Protein AF-Q21Q11-F1 (afdb_monomer_lite)

Foldseek 3Di:
DDPPDDPDDDLVVLLVVLLVCCVVCVPDDDQPDDPPDSSSVSSVNSVVVSVVPPPVDPPPPPPPPDPPPPPDPPDDDDVVCVVVPPDDPDD

Organism: Albidiferax ferrireducens (strain ATCC BAA-621 / DSM 15236 / T118) (NCBI:txid338969)

Radius of gyration: 23.62 Å; chains: 1; bounding box: 31×53×72 Å

pLDDT: mean 75.14, std 16.29, range [41.97, 95.25]

Sequence (91 aa):
MNMSGSDLPTEAEIVNRAMRDYRRNRAEYQNPYPNGTQGFNAYERGWVQALKRDDSKPPMQPFKPVPVVRSAPKSEVNLYALAKGREGPRK

Structure (mmCIF, N/CA/C/O backbone):
data_AF-Q21Q11-F1
#
_entry.id   AF-Q21Q11-F1
#
loop_
_atom_site.group_PDB
_atom_site.id
_atom_site.type_symbol
_atom_site.label_atom_id
_atom_site.label_alt_id
_atom_site.label_comp_id
_atom_site.label_asym_id
_atom_site.label_entity_id
_atom_site.label_seq_id
_atom_site.pdbx_PDB_ins_code
_atom_site.Cartn_x
_atom_site.Cartn_y
_atom_site.Cartn_z
_atom_site.occupancy
_atom_site.B_iso_or_equiv
_atom_site.auth_seq_id
_atom_site.auth_comp_id
_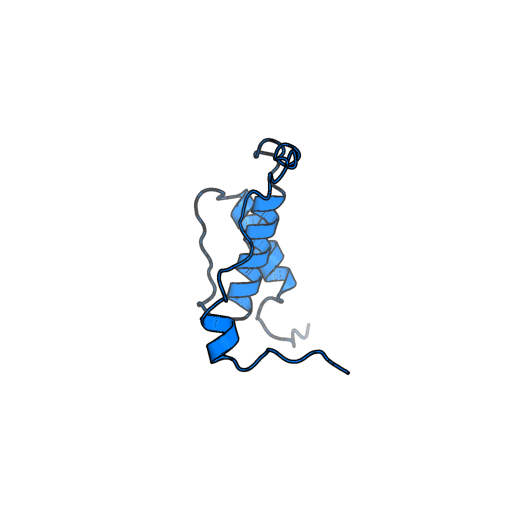atom_site.auth_asym_id
_atom_site.auth_atom_id
_atom_site.pdbx_PDB_model_num
ATOM 1 N N . MET A 1 1 ? 9.990 -0.900 34.171 1.00 44.44 1 MET A N 1
ATOM 2 C CA . MET A 1 1 ? 10.148 -0.629 32.726 1.00 44.44 1 MET A CA 1
ATOM 3 C C . MET A 1 1 ? 8.828 -0.055 32.240 1.00 44.44 1 MET A C 1
ATOM 5 O O . MET A 1 1 ? 7.866 -0.799 32.132 1.00 44.44 1 MET A O 1
ATOM 9 N N . ASN A 1 2 ? 8.749 1.270 32.088 1.00 41.97 2 ASN A N 1
ATOM 10 C CA . ASN A 1 2 ? 7.536 1.960 31.639 1.00 41.97 2 ASN A CA 1
ATOM 11 C C . ASN A 1 2 ? 7.403 1.801 30.121 1.00 41.97 2 ASN A C 1
ATOM 13 O O . ASN A 1 2 ? 8.218 2.350 29.385 1.00 41.97 2 ASN A O 1
ATOM 17 N N . MET A 1 3 ? 6.401 1.052 29.663 1.00 41.97 3 MET A N 1
ATOM 18 C CA . MET A 1 3 ? 6.002 1.005 28.255 1.00 41.97 3 MET A CA 1
ATOM 19 C C . MET A 1 3 ? 4.815 1.950 28.063 1.00 41.97 3 MET A C 1
ATOM 21 O O . MET A 1 3 ? 3.662 1.541 28.126 1.00 41.97 3 MET A O 1
ATOM 25 N N . SER A 1 4 ? 5.107 3.239 27.898 1.00 56.41 4 SER A N 1
ATOM 26 C CA . SER A 1 4 ? 4.111 4.256 27.555 1.00 56.41 4 SER A CA 1
ATOM 27 C C . SER A 1 4 ? 4.352 4.700 26.118 1.00 56.41 4 SER A C 1
ATOM 29 O O . SER A 1 4 ? 5.281 5.460 25.860 1.00 56.41 4 SER A O 1
ATOM 31 N N . GLY A 1 5 ? 3.525 4.222 25.188 1.00 49.59 5 GLY A N 1
ATOM 32 C CA . GLY A 1 5 ? 3.534 4.696 23.805 1.00 49.59 5 GLY A CA 1
ATOM 33 C C . GLY A 1 5 ? 2.899 3.708 22.835 1.00 49.59 5 GLY A C 1
ATOM 34 O O . GLY A 1 5 ? 3.620 2.992 22.159 1.00 49.59 5 GLY A O 1
ATOM 35 N N . SER A 1 6 ? 1.562 3.705 22.769 1.00 56.12 6 SER A N 1
ATOM 36 C CA . SER A 1 6 ? 0.745 3.195 21.652 1.00 56.12 6 SER A CA 1
ATOM 37 C C . SER A 1 6 ? 1.128 1.818 21.080 1.00 56.12 6 SER A C 1
ATOM 39 O O . SER A 1 6 ? 1.948 1.731 20.174 1.00 56.12 6 SER A O 1
ATOM 41 N N . ASP A 1 7 ? 0.421 0.768 21.507 1.00 64.69 7 ASP A N 1
ATOM 42 C CA . ASP A 1 7 ? 0.463 -0.622 20.999 1.00 64.69 7 ASP A CA 1
ATOM 43 C C . ASP A 1 7 ? 0.157 -0.813 19.492 1.00 64.69 7 ASP A C 1
ATOM 45 O O . ASP A 1 7 ? -0.033 -1.937 19.021 1.00 64.69 7 ASP A O 1
ATOM 49 N N . LEU A 1 8 ? 0.076 0.263 18.707 1.00 68.62 8 LEU A N 1
ATOM 50 C CA . LEU A 1 8 ? -0.152 0.183 17.270 1.00 68.62 8 LEU A CA 1
ATOM 51 C C . LEU A 1 8 ? 1.188 0.240 16.527 1.00 68.62 8 LEU A C 1
ATOM 53 O O . LEU A 1 8 ? 1.957 1.178 16.743 1.00 68.62 8 LEU A O 1
ATOM 57 N N . PRO A 1 9 ? 1.460 -0.721 15.624 1.00 81.81 9 PRO A N 1
ATOM 58 C CA . PRO A 1 9 ? 2.684 -0.715 14.840 1.00 81.81 9 PRO A CA 1
ATOM 59 C C . PRO A 1 9 ? 2.762 0.564 14.006 1.00 81.81 9 PRO A C 1
ATOM 61 O O . PRO A 1 9 ? 1.786 0.989 13.380 1.00 81.81 9 PRO A O 1
ATOM 64 N N . THR A 1 10 ? 3.945 1.15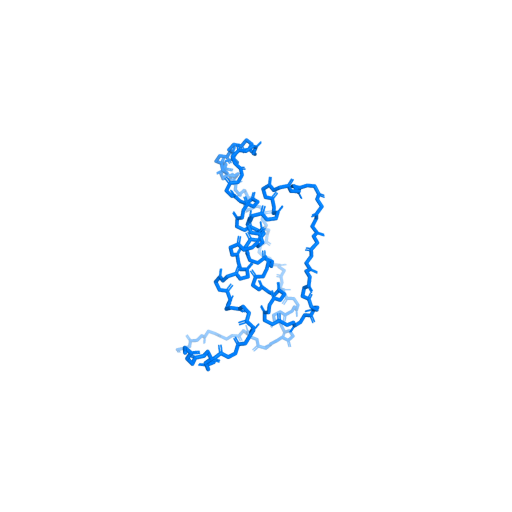9 13.977 1.00 90.56 10 THR A N 1
ATOM 65 C CA . THR A 1 10 ? 4.252 2.320 13.145 1.00 90.56 10 THR A CA 1
ATOM 66 C C . THR A 1 10 ? 4.113 1.980 11.659 1.00 90.56 10 THR A C 1
ATOM 68 O O . THR A 1 10 ? 4.235 0.826 11.246 1.00 90.56 10 THR A O 1
ATOM 71 N N . GLU A 1 11 ? 3.921 2.994 10.809 1.00 90.25 11 GLU A N 1
ATOM 72 C CA . GLU A 1 11 ? 3.793 2.793 9.356 1.00 90.25 11 GLU A CA 1
ATOM 73 C C . GLU A 1 11 ? 4.977 1.999 8.770 1.00 90.25 11 GLU A C 1
ATOM 75 O O . GLU A 1 11 ? 4.794 1.099 7.950 1.00 90.25 11 GLU A O 1
ATOM 80 N N . ALA A 1 12 ? 6.195 2.281 9.243 1.00 91.94 12 ALA A N 1
ATOM 81 C CA . ALA A 1 12 ? 7.407 1.589 8.819 1.00 91.94 12 ALA A CA 1
ATOM 82 C C . ALA A 1 12 ? 7.402 0.099 9.196 1.00 91.94 12 ALA A C 1
ATOM 84 O O . ALA A 1 12 ? 7.853 -0.742 8.413 1.00 91.94 12 ALA A O 1
ATOM 85 N N . GLU A 1 13 ? 6.884 -0.258 10.369 1.00 93.81 13 GLU A N 1
ATOM 86 C CA . GLU A 1 13 ? 6.754 -1.657 10.787 1.00 93.81 13 GLU A CA 1
ATOM 87 C C . GLU A 1 13 ? 5.726 -2.398 9.932 1.00 93.81 13 GLU A C 1
ATOM 89 O O . GLU A 1 13 ? 5.976 -3.529 9.512 1.00 93.81 13 GLU A O 1
ATOM 94 N N . ILE A 1 14 ? 4.615 -1.738 9.594 1.00 94.81 14 ILE A N 1
ATOM 95 C CA . ILE A 1 14 ? 3.581 -2.291 8.714 1.00 94.81 14 ILE A CA 1
ATOM 96 C C . ILE A 1 14 ? 4.137 -2.552 7.308 1.00 94.81 14 ILE A C 1
ATOM 98 O O . ILE A 1 14 ? 3.939 -3.634 6.751 1.00 94.81 14 ILE A O 1
ATOM 102 N N . VAL A 1 15 ? 4.885 -1.596 6.750 1.00 94.06 15 VAL A N 1
ATOM 103 C CA . VAL A 1 15 ? 5.565 -1.745 5.453 1.00 94.06 15 VAL A CA 1
ATOM 104 C C . VAL A 1 15 ? 6.528 -2.936 5.481 1.00 94.06 15 VAL A C 1
ATOM 106 O O . VAL A 1 15 ? 6.477 -3.796 4.601 1.00 94.06 15 VAL A O 1
ATOM 109 N N . ASN A 1 16 ? 7.382 -3.026 6.506 1.00 93.81 16 ASN A N 1
ATOM 110 C CA . ASN A 1 16 ? 8.340 -4.127 6.648 1.00 93.81 16 ASN A CA 1
ATOM 111 C C . ASN A 1 16 ? 7.649 -5.487 6.809 1.00 93.81 16 ASN A C 1
ATOM 113 O O . ASN A 1 16 ? 8.124 -6.491 6.267 1.00 93.81 16 ASN A O 1
ATOM 117 N N . ARG A 1 17 ? 6.517 -5.527 7.521 1.00 93.12 17 ARG A N 1
ATOM 118 C CA . ARG A 1 17 ? 5.685 -6.725 7.645 1.00 93.12 17 ARG A CA 1
ATOM 119 C C . ARG A 1 17 ? 5.155 -7.168 6.284 1.00 93.12 17 ARG A C 1
ATOM 121 O O . ARG A 1 17 ? 5.376 -8.315 5.914 1.00 93.12 17 ARG A O 1
ATOM 128 N N . ALA A 1 18 ? 4.568 -6.262 5.505 1.00 93.19 18 ALA A N 1
ATOM 129 C CA . ALA A 1 18 ? 4.052 -6.583 4.174 1.00 93.19 18 ALA A CA 1
ATOM 130 C C . ALA A 1 18 ? 5.134 -7.124 3.227 1.00 93.19 18 ALA A C 1
ATOM 132 O O . ALA A 1 18 ? 4.901 -8.069 2.477 1.00 93.19 18 ALA A O 1
ATOM 133 N N . MET A 1 19 ? 6.351 -6.572 3.292 1.00 93.00 19 MET A N 1
ATOM 134 C CA . MET A 1 19 ? 7.481 -7.086 2.510 1.00 93.00 19 MET A CA 1
ATOM 135 C C . MET A 1 19 ? 7.871 -8.514 2.907 1.00 93.00 19 MET A C 1
ATOM 137 O O . MET A 1 19 ? 8.247 -9.318 2.051 1.00 93.00 19 MET A O 1
ATOM 141 N N . ARG A 1 20 ? 7.814 -8.831 4.205 1.00 91.31 20 ARG A N 1
ATOM 142 C CA . ARG A 1 20 ? 8.096 -10.174 4.725 1.00 91.31 20 ARG A CA 1
ATOM 143 C C . ARG A 1 20 ? 7.010 -11.162 4.313 1.00 91.31 20 ARG A C 1
ATOM 145 O O . ARG A 1 20 ? 7.344 -12.255 3.860 1.00 91.31 20 ARG A O 1
ATOM 152 N N . ASP A 1 21 ? 5.752 -10.756 4.426 1.00 91.62 21 ASP A N 1
ATOM 153 C CA . ASP A 1 21 ? 4.599 -11.570 4.046 1.00 91.62 21 ASP A CA 1
ATOM 154 C C . ASP A 1 21 ? 4.638 -11.889 2.546 1.00 91.62 21 ASP A C 1
ATOM 156 O O . ASP A 1 21 ? 4.524 -13.058 2.182 1.00 91.62 21 ASP A O 1
ATOM 160 N N . TYR A 1 22 ? 4.955 -10.907 1.690 1.00 90.94 22 TYR A N 1
ATOM 161 C CA . TYR A 1 22 ? 5.160 -11.132 0.253 1.00 90.94 22 TYR A CA 1
ATOM 162 C C . TYR A 1 22 ? 6.221 -12.200 -0.020 1.00 90.94 22 TYR A C 1
ATOM 164 O O . TYR A 1 22 ? 6.020 -13.098 -0.831 1.00 90.94 22 TYR A O 1
ATOM 172 N N . ARG A 1 23 ? 7.370 -12.132 0.663 1.00 86.12 23 ARG A N 1
ATOM 173 C CA . ARG A 1 23 ? 8.456 -13.108 0.466 1.00 86.12 23 ARG A CA 1
ATOM 174 C C . ARG A 1 23 ? 8.062 -14.517 0.893 1.00 86.12 23 ARG A C 1
ATOM 176 O O . ARG A 1 23 ? 8.563 -15.471 0.308 1.00 86.12 23 ARG A O 1
ATOM 183 N N . ARG A 1 24 ? 7.202 -14.641 1.905 1.00 87.62 24 ARG A N 1
ATOM 184 C CA . ARG A 1 24 ? 6.736 -15.929 2.424 1.00 87.62 24 ARG A CA 1
ATOM 185 C C . ARG A 1 24 ? 5.618 -16.522 1.567 1.00 87.62 24 ARG A C 1
ATOM 187 O O . ARG A 1 24 ? 5.652 -17.714 1.296 1.00 87.62 24 ARG A O 1
ATOM 194 N N . ASN A 1 25 ? 4.675 -15.691 1.125 1.00 84.88 25 ASN A N 1
ATOM 195 C CA . ASN A 1 25 ? 3.437 -16.094 0.457 1.00 84.88 25 ASN A CA 1
ATOM 196 C C . ASN A 1 25 ? 3.200 -15.260 -0.814 1.00 84.88 25 ASN A C 1
ATOM 198 O O . ASN A 1 25 ? 2.199 -14.562 -0.938 1.00 84.88 25 ASN A O 1
ATOM 202 N N . ARG A 1 26 ? 4.120 -15.335 -1.786 1.00 77.12 26 ARG A N 1
ATOM 203 C CA . ARG A 1 26 ? 4.088 -14.518 -3.022 1.00 77.12 26 ARG A CA 1
ATOM 204 C C . ARG A 1 26 ? 2.767 -14.578 -3.801 1.00 77.12 26 ARG A C 1
ATOM 206 O O . ARG A 1 26 ? 2.455 -13.637 -4.525 1.00 77.12 26 ARG A O 1
ATOM 213 N N . ALA A 1 27 ? 2.031 -15.684 -3.690 1.00 76.88 27 ALA A N 1
ATOM 214 C CA . ALA A 1 27 ? 0.797 -15.926 -4.431 1.00 76.88 27 ALA A CA 1
ATOM 215 C C . ALA A 1 27 ? -0.465 -15.385 -3.740 1.00 76.88 27 ALA A C 1
ATOM 217 O O . ALA A 1 27 ? -1.486 -15.232 -4.403 1.00 76.88 27 ALA A O 1
ATOM 218 N N . GLU A 1 28 ? -0.413 -15.085 -2.439 1.00 85.31 28 GLU A N 1
ATOM 219 C CA . GLU A 1 28 ? -1.612 -14.790 -1.655 1.00 85.31 28 GLU A CA 1
ATOM 220 C C . GLU A 1 28 ? -1.475 -13.451 -0.934 1.00 85.31 28 GLU A C 1
ATOM 222 O O . GLU A 1 28 ? -0.842 -13.331 0.115 1.00 85.31 28 GLU A O 1
ATOM 227 N N . TYR A 1 29 ? -2.065 -12.419 -1.534 1.00 89.00 29 TYR A N 1
ATOM 228 C CA . TYR A 1 29 ? -2.161 -11.106 -0.915 1.00 89.00 29 TYR A CA 1
ATOM 229 C C . TYR A 1 29 ? -3.216 -11.128 0.192 1.00 89.00 29 TYR A C 1
ATOM 231 O O . TYR A 1 29 ? -4.406 -11.277 -0.083 1.00 89.00 29 TYR A O 1
ATOM 239 N N . GLN A 1 30 ? -2.781 -10.921 1.434 1.00 89.19 30 GLN A N 1
ATOM 240 C CA . GLN A 1 30 ? -3.674 -10.849 2.584 1.00 89.19 30 GLN A CA 1
ATOM 241 C C . GLN A 1 30 ? -3.317 -9.652 3.465 1.00 89.19 30 GLN A C 1
ATOM 243 O O . GLN A 1 30 ? -2.397 -9.698 4.277 1.00 89.19 30 GLN A O 1
ATOM 248 N N . ASN A 1 31 ? -4.061 -8.561 3.301 1.00 91.88 31 ASN A N 1
ATOM 249 C CA . ASN A 1 31 ? -3.894 -7.359 4.108 1.00 91.88 31 ASN A CA 1
ATOM 250 C C . ASN A 1 31 ? -4.713 -7.476 5.405 1.00 91.88 31 ASN A C 1
ATOM 252 O O . ASN A 1 31 ? -5.937 -7.573 5.326 1.00 91.88 31 ASN A O 1
ATOM 256 N N . PRO A 1 32 ? -4.084 -7.468 6.596 1.00 92.31 32 PRO A N 1
ATOM 257 C CA . PRO A 1 32 ? -4.804 -7.609 7.860 1.00 92.31 32 PRO A CA 1
ATOM 258 C C . PRO A 1 32 ? -5.476 -6.306 8.323 1.00 92.31 32 PRO A C 1
ATOM 260 O O . PRO A 1 32 ? -6.169 -6.308 9.338 1.00 92.31 32 PRO A O 1
ATOM 263 N N . TYR A 1 33 ? -5.247 -5.187 7.631 1.00 90.81 33 TYR A N 1
ATOM 264 C CA . TYR A 1 33 ? -5.792 -3.886 8.004 1.00 90.81 33 TYR A CA 1
ATOM 265 C C . TYR A 1 33 ? -7.107 -3.607 7.259 1.00 90.81 33 TYR A C 1
ATOM 267 O O . TYR A 1 33 ? -7.227 -3.955 6.085 1.00 90.81 33 TYR A O 1
ATOM 275 N N . PRO A 1 34 ? -8.092 -2.941 7.889 1.00 90.69 34 PRO A N 1
ATOM 276 C CA . PRO A 1 34 ? -9.329 -2.564 7.210 1.00 90.69 34 PRO A CA 1
ATOM 277 C C . PRO A 1 34 ? -9.083 -1.564 6.074 1.00 90.69 34 PRO A C 1
ATOM 279 O O . PRO A 1 34 ? -8.275 -0.640 6.218 1.00 90.69 34 PRO A O 1
ATOM 282 N N . ASN A 1 35 ? -9.828 -1.702 4.975 1.00 92.38 35 ASN A N 1
ATOM 283 C CA . ASN A 1 35 ? -9.779 -0.777 3.839 1.00 92.38 35 ASN A CA 1
ATOM 284 C C . ASN A 1 35 ? -9.983 0.681 4.287 1.00 92.38 35 ASN A C 1
ATOM 286 O O . ASN A 1 35 ? -10.781 0.966 5.179 1.00 92.38 35 ASN A O 1
ATOM 290 N N . GLY A 1 36 ? -9.272 1.613 3.647 1.00 90.50 36 GLY A N 1
ATOM 291 C CA . GLY A 1 36 ? -9.373 3.048 3.944 1.00 90.50 36 GLY A CA 1
ATOM 292 C C . GLY A 1 36 ? -8.600 3.508 5.186 1.00 90.50 36 GLY A C 1
ATOM 293 O O . GLY A 1 36 ? -8.606 4.696 5.498 1.00 90.50 36 GLY A O 1
ATOM 294 N N . THR A 1 37 ? -7.902 2.607 5.882 1.00 91.38 37 THR A N 1
ATOM 295 C CA . THR A 1 37 ? -7.034 2.967 7.012 1.00 91.38 37 THR A CA 1
ATOM 296 C C . THR A 1 37 ? -5.609 3.289 6.560 1.00 91.38 37 THR A C 1
ATOM 298 O O . THR A 1 37 ? -5.138 2.837 5.513 1.00 91.38 37 THR A O 1
ATOM 301 N N . GLN A 1 38 ? -4.870 4.042 7.380 1.00 91.06 38 GLN A N 1
ATOM 302 C CA . GLN A 1 38 ? -3.448 4.295 7.131 1.00 91.06 38 GLN A CA 1
ATOM 303 C C . GLN A 1 38 ? -2.633 2.990 7.106 1.00 91.06 38 GLN A C 1
ATOM 305 O O . GLN A 1 38 ? -1.772 2.828 6.244 1.00 91.06 38 GLN A O 1
ATOM 310 N N . GLY A 1 39 ? -2.948 2.037 7.992 1.00 91.06 39 GLY A N 1
ATOM 311 C CA . GLY A 1 39 ? -2.297 0.724 8.028 1.00 91.06 39 GLY A CA 1
ATOM 312 C C . GLY A 1 39 ? -2.512 -0.083 6.747 1.00 91.06 39 GLY A C 1
ATOM 313 O O . GLY A 1 39 ? -1.570 -0.689 6.242 1.00 91.06 39 GLY A O 1
ATOM 314 N N . PHE A 1 40 ? -3.706 -0.010 6.155 1.00 94.50 40 PHE A N 1
ATOM 315 C CA . PHE A 1 40 ? -3.990 -0.644 4.868 1.00 94.50 40 PHE A CA 1
ATOM 316 C C . PHE A 1 40 ? -3.089 -0.106 3.755 1.00 94.50 40 PHE A C 1
ATOM 318 O O . PHE A 1 40 ? -2.401 -0.885 3.092 1.00 94.50 40 PHE A O 1
ATOM 325 N N . ASN A 1 41 ? -3.017 1.222 3.622 1.00 94.81 41 ASN A N 1
ATOM 326 C CA . ASN A 1 41 ? -2.179 1.883 2.619 1.00 94.81 41 ASN A CA 1
ATOM 327 C C . ASN A 1 41 ? -0.686 1.579 2.832 1.00 94.81 41 ASN A C 1
ATOM 329 O O . ASN A 1 41 ? 0.064 1.382 1.876 1.00 94.81 41 ASN A O 1
ATOM 333 N N . ALA A 1 42 ? -0.240 1.536 4.089 1.00 94.69 42 ALA A N 1
ATOM 334 C CA . ALA A 1 42 ? 1.133 1.202 4.454 1.00 94.69 42 ALA A CA 1
ATOM 335 C C . ALA A 1 42 ? 1.495 -0.235 4.060 1.00 94.69 42 ALA A C 1
ATOM 337 O O . ALA A 1 42 ? 2.549 -0.483 3.469 1.00 94.69 42 ALA A O 1
ATOM 338 N N . TYR A 1 43 ? 0.593 -1.177 4.335 1.00 95.25 43 TYR A N 1
ATOM 339 C CA . TYR A 1 43 ? 0.780 -2.578 3.987 1.00 95.25 43 TYR A CA 1
ATOM 340 C C . TYR A 1 43 ? 0.827 -2.765 2.463 1.00 95.25 43 TYR A C 1
ATOM 342 O O . TYR A 1 43 ? 1.753 -3.387 1.943 1.00 95.25 43 TYR A O 1
ATOM 350 N N . GLU A 1 44 ? -0.090 -2.138 1.718 1.00 94.88 44 GLU A N 1
ATOM 351 C CA . GLU A 1 44 ? -0.062 -2.138 0.249 1.00 94.88 44 GLU A CA 1
ATOM 352 C C . GLU A 1 44 ? 1.253 -1.609 -0.322 1.00 94.88 44 GLU A C 1
ATOM 354 O O . GLU A 1 44 ? 1.843 -2.225 -1.214 1.00 94.88 44 GLU A O 1
ATOM 359 N N . ARG A 1 45 ? 1.757 -0.493 0.218 1.00 94.62 45 ARG A N 1
ATOM 360 C CA . ARG A 1 45 ? 3.045 0.073 -0.200 1.00 94.62 45 ARG A CA 1
ATOM 361 C C . ARG A 1 45 ? 4.176 -0.935 -0.029 1.00 94.62 45 ARG A C 1
ATOM 363 O O . ARG A 1 45 ? 4.964 -1.106 -0.959 1.00 94.62 45 ARG A O 1
ATOM 370 N N . GLY A 1 46 ? 4.264 -1.600 1.124 1.00 94.06 46 GLY A N 1
ATOM 371 C CA . GLY A 1 46 ? 5.301 -2.602 1.378 1.00 94.06 46 GLY A CA 1
ATOM 372 C C . GLY A 1 46 ? 5.190 -3.814 0.453 1.00 94.06 46 GLY A C 1
ATOM 373 O O . GLY A 1 46 ? 6.191 -4.231 -0.134 1.00 94.06 46 GLY A O 1
ATOM 374 N N . TRP A 1 47 ? 3.975 -4.318 0.235 1.00 93.44 47 TRP A N 1
ATOM 375 C CA . TRP A 1 47 ? 3.726 -5.439 -0.673 1.00 93.44 47 TRP A CA 1
ATOM 376 C C . TRP A 1 47 ? 4.137 -5.120 -2.117 1.00 93.44 47 TRP A C 1
ATOM 378 O O . TRP A 1 47 ? 4.905 -5.857 -2.734 1.00 93.44 47 TRP A O 1
ATOM 388 N N . VAL A 1 48 ? 3.702 -3.973 -2.651 1.00 92.06 48 VAL A N 1
ATOM 389 C CA . VAL A 1 48 ? 4.047 -3.533 -4.014 1.00 92.06 48 VAL A CA 1
ATOM 390 C C . VAL A 1 48 ? 5.548 -3.287 -4.160 1.00 92.06 48 VAL A C 1
ATOM 392 O O . VAL A 1 48 ? 6.127 -3.606 -5.200 1.00 92.06 48 VAL A O 1
ATOM 395 N N . GLN A 1 49 ? 6.209 -2.736 -3.139 1.00 92.81 49 GLN A N 1
ATOM 396 C CA . GLN A 1 49 ? 7.664 -2.573 -3.161 1.00 92.81 49 GLN A CA 1
ATOM 397 C C . GLN A 1 49 ? 8.386 -3.921 -3.224 1.00 92.81 49 GLN A C 1
ATOM 399 O O . GLN A 1 49 ? 9.338 -4.058 -3.993 1.00 92.81 49 GLN A O 1
ATOM 404 N N . ALA A 1 50 ? 7.933 -4.918 -2.462 1.00 89.75 50 ALA A N 1
ATOM 405 C CA . ALA A 1 50 ? 8.499 -6.261 -2.519 1.00 89.75 50 ALA A CA 1
ATOM 406 C C . ALA A 1 50 ? 8.270 -6.917 -3.892 1.00 89.75 50 ALA A C 1
ATOM 408 O O . ALA A 1 50 ? 9.212 -7.452 -4.466 1.00 89.75 50 ALA A O 1
ATOM 409 N N . LEU A 1 51 ? 7.075 -6.760 -4.468 1.00 88.19 51 LEU A N 1
ATOM 410 C CA . LEU A 1 51 ? 6.723 -7.225 -5.815 1.00 88.19 51 LEU A CA 1
ATOM 411 C C . LEU A 1 51 ? 7.546 -6.567 -6.939 1.00 88.19 51 LEU A C 1
ATOM 413 O O . LEU A 1 51 ? 7.760 -7.177 -7.990 1.00 88.19 51 LEU A O 1
ATOM 417 N N . LYS A 1 52 ? 7.961 -5.307 -6.760 1.00 85.94 52 LYS A N 1
ATOM 418 C CA . LYS A 1 52 ? 8.819 -4.572 -7.709 1.00 85.94 52 LYS A CA 1
ATOM 419 C C . LYS A 1 52 ? 10.287 -4.975 -7.612 1.00 85.94 52 LYS A C 1
ATOM 421 O O . LYS A 1 52 ? 10.976 -4.945 -8.620 1.00 85.94 52 LYS A O 1
ATOM 426 N N . ARG A 1 53 ? 10.750 -5.314 -6.407 1.00 84.38 53 ARG A N 1
ATOM 427 C CA . ARG A 1 53 ? 12.120 -5.784 -6.134 1.00 84.38 53 ARG A CA 1
ATOM 428 C C . ARG A 1 53 ? 12.304 -7.276 -6.389 1.00 84.38 53 ARG A C 1
ATOM 430 O O . ARG A 1 53 ? 13.384 -7.801 -6.168 1.00 84.38 53 ARG A O 1
ATOM 437 N N . ASP A 1 54 ? 11.241 -7.976 -6.758 1.00 81.62 54 ASP A N 1
ATOM 438 C CA . ASP A 1 54 ? 11.317 -9.387 -7.073 1.00 81.62 54 ASP A CA 1
ATOM 439 C C . ASP A 1 54 ? 11.940 -9.576 -8.462 1.00 81.62 54 ASP A C 1
ATOM 441 O O . ASP A 1 54 ? 11.252 -9.481 -9.481 1.00 81.62 54 ASP A O 1
ATOM 445 N N . ASP A 1 55 ? 13.246 -9.851 -8.479 1.00 69.19 55 ASP A N 1
ATOM 446 C CA . ASP A 1 55 ? 14.053 -10.097 -9.684 1.00 69.19 55 ASP A CA 1
ATOM 447 C C . ASP A 1 55 ? 13.625 -11.351 -10.470 1.00 69.19 55 ASP A C 1
ATOM 449 O O . ASP A 1 55 ? 14.156 -11.633 -11.541 1.00 69.19 55 ASP A O 1
ATOM 453 N N . SER A 1 56 ? 12.632 -12.105 -9.977 1.00 66.50 56 SER A N 1
ATOM 454 C CA . SER A 1 56 ? 12.016 -13.209 -10.728 1.00 66.50 56 SER A CA 1
ATOM 455 C C . SER A 1 56 ? 11.297 -12.726 -11.995 1.00 66.50 56 SER A C 1
ATOM 457 O O . SER A 1 56 ? 10.947 -13.535 -12.854 1.00 66.50 56 SER A O 1
ATOM 459 N N . LYS A 1 57 ? 11.032 -11.418 -12.120 1.00 57.97 57 LYS A N 1
ATOM 460 C CA . LYS A 1 57 ? 10.523 -10.836 -13.363 1.00 57.97 57 LYS A CA 1
ATOM 461 C C . LYS A 1 57 ? 11.691 -10.595 -14.316 1.00 57.97 57 LYS A C 1
ATOM 463 O O . LYS A 1 57 ? 12.648 -9.932 -13.919 1.00 57.97 57 LYS A O 1
ATOM 468 N N . PRO A 1 58 ? 11.610 -11.065 -15.576 1.00 59.25 58 PRO A N 1
ATOM 469 C CA . PRO A 1 58 ? 12.617 -10.718 -16.566 1.00 59.25 58 PRO A CA 1
ATOM 470 C C . PRO A 1 58 ? 12.728 -9.190 -16.627 1.00 59.25 58 PRO A C 1
ATOM 472 O O . PRO A 1 58 ? 11.692 -8.516 -16.530 1.00 59.25 58 PRO A O 1
ATOM 475 N N . PRO A 1 59 ? 13.948 -8.633 -16.757 1.00 60.75 59 PRO A N 1
ATOM 476 C CA . PRO A 1 59 ? 14.127 -7.195 -16.843 1.00 60.75 59 PRO A CA 1
ATOM 477 C C . PRO A 1 59 ? 13.190 -6.679 -17.927 1.00 60.75 59 PRO A C 1
ATOM 479 O O . PRO A 1 59 ? 13.215 -7.157 -19.065 1.00 60.75 59 PRO A O 1
ATOM 482 N N . MET A 1 60 ? 12.301 -5.766 -17.536 1.00 56.81 60 MET A N 1
ATOM 483 C CA . MET A 1 60 ? 11.372 -5.130 -18.455 1.00 56.81 60 MET A CA 1
ATOM 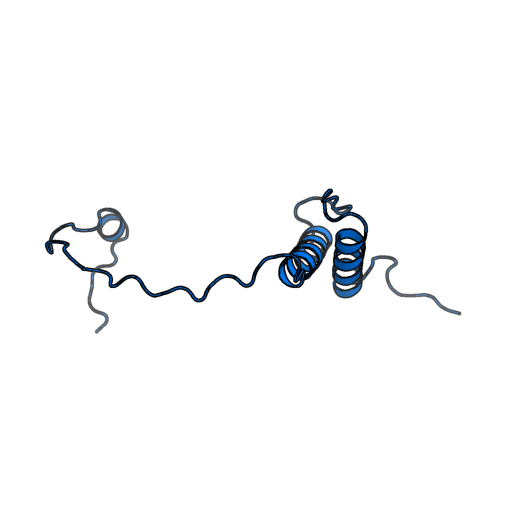484 C C . MET A 1 60 ? 12.239 -4.542 -19.566 1.00 56.81 60 MET A C 1
ATOM 486 O O . MET A 1 60 ? 13.084 -3.687 -19.294 1.00 56.81 60 MET A O 1
ATOM 490 N N . GLN A 1 61 ? 12.129 -5.099 -20.777 1.00 63.09 61 GLN A N 1
ATOM 491 C CA . GLN A 1 61 ? 12.978 -4.692 -21.891 1.00 63.09 61 GLN A CA 1
ATOM 492 C C . GLN A 1 61 ? 12.912 -3.167 -22.009 1.00 63.09 61 GLN A C 1
ATOM 494 O O . GLN A 1 61 ? 11.830 -2.604 -21.800 1.00 63.09 61 GLN A O 1
ATOM 499 N N . PRO A 1 62 ? 14.031 -2.485 -22.313 1.00 67.44 62 PRO A N 1
ATOM 500 C CA . PRO A 1 62 ? 13.998 -1.046 -22.503 1.00 67.44 62 PRO A CA 1
ATOM 501 C C . PRO A 1 62 ? 12.884 -0.732 -23.499 1.00 67.44 62 PRO A C 1
ATOM 503 O O . PRO A 1 62 ? 12.852 -1.305 -24.592 1.00 67.44 62 PRO A O 1
ATOM 506 N N . PHE A 1 63 ? 11.944 0.127 -23.095 1.00 64.88 63 PHE A N 1
ATOM 507 C CA . PHE A 1 63 ? 10.905 0.628 -23.982 1.00 64.88 63 PHE A CA 1
ATOM 508 C C . PHE A 1 63 ? 11.612 1.220 -25.198 1.00 64.88 63 PHE A C 1
ATOM 510 O O . PHE A 1 63 ? 12.204 2.294 -25.114 1.00 64.88 63 PHE A O 1
ATOM 517 N N . LYS A 1 64 ? 11.596 0.505 -26.326 1.00 67.06 64 LYS A N 1
ATOM 518 C CA . LYS A 1 64 ? 12.005 1.080 -27.601 1.00 67.06 64 LYS A CA 1
ATOM 519 C C . LYS A 1 64 ? 10.920 2.103 -27.926 1.00 67.06 64 LYS A C 1
ATOM 521 O O . LYS A 1 64 ? 9.771 1.682 -28.088 1.00 67.06 64 LYS A O 1
ATOM 526 N N . PRO A 1 65 ? 11.211 3.416 -27.954 1.00 67.44 65 PRO A N 1
ATOM 527 C CA . PRO A 1 65 ? 10.207 4.381 -28.360 1.00 67.44 65 PRO A CA 1
ATOM 528 C C . PRO A 1 65 ? 9.793 4.014 -29.783 1.00 67.44 65 PRO A C 1
ATOM 530 O O . PRO A 1 65 ? 10.598 4.074 -30.711 1.00 67.44 65 PRO A O 1
ATOM 533 N N . VAL A 1 66 ? 8.550 3.566 -29.949 1.00 69.62 66 VAL A N 1
ATOM 534 C CA . VAL A 1 66 ? 7.968 3.415 -31.279 1.00 69.62 66 VAL A CA 1
ATOM 535 C C . VAL A 1 66 ? 7.933 4.826 -31.865 1.00 69.62 66 VAL A C 1
ATOM 537 O O . VAL A 1 66 ? 7.431 5.727 -31.184 1.00 69.62 66 VAL A O 1
ATOM 540 N N . PRO A 1 67 ? 8.481 5.072 -33.069 1.00 62.12 67 PRO A N 1
ATOM 541 C CA . PRO A 1 67 ? 8.335 6.369 -33.703 1.00 62.12 67 PRO A CA 1
ATOM 542 C C . PRO A 1 67 ? 6.838 6.637 -33.854 1.00 62.12 67 PRO A C 1
ATOM 544 O O . PRO A 1 67 ? 6.143 5.966 -34.615 1.00 62.12 67 PRO A O 1
ATOM 547 N N . VAL A 1 68 ? 6.325 7.586 -33.069 1.00 62.03 68 VAL A N 1
ATOM 548 C CA . VAL A 1 68 ? 4.954 8.071 -33.198 1.00 62.03 68 VAL A CA 1
ATOM 549 C C . VAL A 1 68 ? 4.890 8.783 -34.541 1.00 62.03 68 VAL A C 1
ATOM 551 O O . VAL A 1 68 ? 5.237 9.960 -34.652 1.00 62.03 68 VAL A O 1
ATOM 554 N N . VAL A 1 69 ? 4.470 8.066 -35.579 1.00 60.84 69 VAL A N 1
ATOM 555 C CA . VAL A 1 69 ? 4.082 8.684 -36.842 1.00 6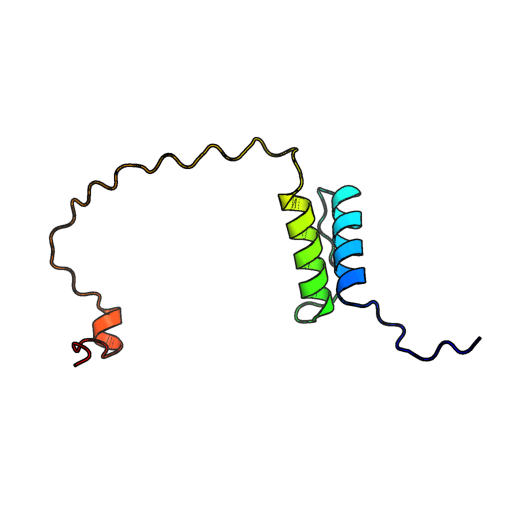0.84 69 VAL A CA 1
ATOM 556 C C . VAL A 1 69 ? 2.797 9.449 -36.536 1.00 60.84 69 VAL A C 1
ATOM 558 O O . VAL A 1 69 ? 1.716 8.874 -36.443 1.00 60.84 69 VAL A O 1
ATOM 561 N N . ARG A 1 70 ? 2.927 10.749 -36.250 1.00 59.78 70 ARG A N 1
ATOM 562 C CA . ARG A 1 70 ? 1.796 11.653 -36.006 1.00 59.78 70 ARG A CA 1
ATOM 563 C C . ARG A 1 70 ? 1.077 11.929 -37.326 1.00 59.78 70 ARG A C 1
ATOM 565 O O . ARG A 1 70 ? 1.157 13.029 -37.862 1.00 59.78 70 ARG A O 1
ATOM 572 N N . SER A 1 71 ? 0.369 10.935 -37.842 1.00 57.97 71 SER A N 1
ATOM 573 C CA . SER A 1 71 ? -0.572 11.099 -38.948 1.00 57.97 71 SER A CA 1
ATOM 574 C C . SER A 1 71 ? -1.953 11.404 -38.371 1.00 57.97 71 SER A C 1
ATOM 576 O O . SER A 1 71 ? -2.841 10.563 -38.409 1.00 57.97 71 SER A O 1
ATOM 578 N N . ALA A 1 72 ? -2.131 12.581 -37.772 1.00 53.47 72 ALA A N 1
ATOM 579 C CA . ALA A 1 72 ? -3.458 13.053 -37.381 1.00 53.47 72 ALA A CA 1
ATOM 580 C C . ALA A 1 72 ? -3.711 14.414 -38.045 1.00 53.47 72 ALA A C 1
ATOM 582 O O . ALA A 1 72 ? -2.943 15.351 -37.793 1.00 53.47 72 ALA A O 1
ATOM 583 N N . PRO A 1 73 ? -4.733 14.550 -38.911 1.00 52.06 73 PRO A N 1
ATOM 584 C CA . PRO A 1 73 ? -5.123 15.852 -39.428 1.00 52.06 73 PRO A CA 1
ATOM 585 C C . PRO A 1 73 ? -5.588 16.752 -38.275 1.00 52.06 73 PRO A C 1
ATOM 587 O O . 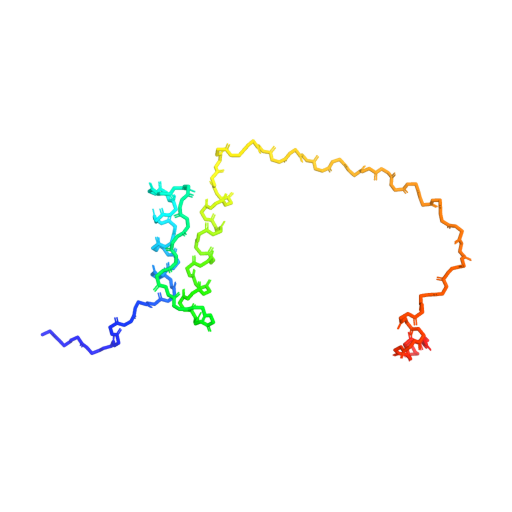PRO A 1 73 ? -6.333 16.342 -37.386 1.00 52.06 73 PRO A O 1
ATOM 590 N N . LYS A 1 74 ? -5.102 17.997 -38.281 1.00 57.12 74 LYS A N 1
ATOM 591 C CA . LYS A 1 74 ? -5.446 19.048 -37.317 1.00 57.12 74 LYS A CA 1
ATOM 592 C C . LYS A 1 74 ? -6.893 19.514 -37.525 1.00 57.12 74 LYS A C 1
ATOM 594 O O . LYS A 1 74 ? -7.085 20.534 -38.172 1.00 57.12 74 LYS A O 1
ATOM 599 N N . SER A 1 75 ? -7.883 18.819 -36.972 1.00 61.25 75 SER A N 1
ATOM 600 C CA . SER A 1 75 ? -9.189 19.421 -36.646 1.00 61.25 75 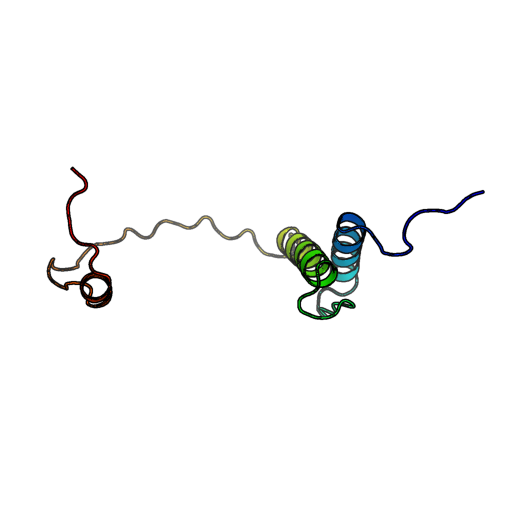SER A CA 1
ATOM 601 C C . SER A 1 75 ? -10.109 18.424 -35.942 1.00 61.25 75 SER A C 1
ATOM 603 O O . SER A 1 75 ? -11.083 17.955 -36.519 1.00 61.25 75 SER A O 1
ATOM 605 N N . GLU A 1 76 ? -9.847 18.129 -34.677 1.00 59.53 76 GLU A N 1
ATOM 606 C CA . GLU A 1 76 ? -10.925 17.693 -33.791 1.00 59.53 76 GLU A CA 1
ATOM 607 C C . GLU A 1 76 ? -10.797 18.483 -32.499 1.00 59.53 76 GLU A C 1
ATOM 609 O O . GLU A 1 76 ? -9.879 18.297 -31.698 1.00 59.53 76 GLU A O 1
ATOM 614 N N . VAL A 1 77 ? -11.682 19.466 -32.356 1.00 60.94 77 VAL A N 1
ATOM 615 C CA . VAL A 1 77 ? -11.800 20.246 -31.133 1.00 60.94 77 VAL A CA 1
ATOM 616 C C . VAL A 1 77 ? -12.239 19.285 -30.033 1.00 60.94 77 VAL A C 1
ATOM 618 O O . VAL A 1 77 ? -13.279 18.638 -30.142 1.00 60.94 77 VAL A O 1
ATOM 621 N N . ASN A 1 78 ? -11.444 19.171 -28.969 1.00 69.12 78 ASN A N 1
ATOM 622 C CA . ASN A 1 78 ? -11.795 18.335 -27.830 1.00 69.12 78 ASN A CA 1
ATOM 623 C C . ASN A 1 78 ? -13.044 18.920 -27.145 1.00 69.12 78 ASN A C 1
ATOM 625 O O . ASN A 1 78 ? -12.961 19.937 -26.454 1.00 69.12 78 ASN A O 1
ATOM 629 N N . LEU A 1 79 ? -14.197 18.267 -27.320 1.00 62.09 79 LEU A N 1
ATOM 630 C CA . LEU A 1 79 ? -15.491 18.683 -26.760 1.00 62.09 79 LEU A CA 1
ATOM 631 C C . LEU A 1 79 ? -15.442 18.884 -25.235 1.00 62.09 79 LEU A C 1
ATOM 633 O O . LEU A 1 79 ? -16.135 19.746 -24.695 1.00 62.09 79 LEU A O 1
ATOM 637 N N . TYR A 1 80 ? -14.566 18.152 -24.539 1.00 55.41 80 TYR A N 1
ATOM 638 C CA . TYR A 1 80 ? -14.340 18.317 -23.104 1.00 55.41 80 TYR A CA 1
ATOM 639 C C . TYR A 1 80 ? -13.632 19.640 -22.763 1.00 55.41 80 TYR A C 1
ATOM 641 O O . TYR A 1 80 ? -13.928 20.255 -21.740 1.00 55.41 80 TYR A O 1
ATOM 649 N N . ALA A 1 81 ? -12.721 20.119 -23.616 1.00 58.75 81 ALA A N 1
ATOM 650 C CA . ALA A 1 81 ? -12.027 21.393 -23.416 1.00 58.75 81 ALA A CA 1
ATOM 651 C C . ALA A 1 81 ? -12.964 22.597 -23.625 1.00 58.75 81 ALA A C 1
ATOM 653 O O . ALA A 1 81 ? -12.933 23.536 -22.825 1.00 58.75 81 ALA A O 1
ATOM 654 N N . LEU A 1 82 ? -13.858 22.515 -24.620 1.00 60.22 82 LEU A N 1
ATOM 655 C CA . LEU A 1 82 ? -14.951 23.473 -24.842 1.00 60.22 82 LEU A CA 1
ATOM 656 C C . LEU A 1 82 ? -15.878 23.560 -23.623 1.00 60.22 82 LEU A C 1
ATOM 658 O O . LEU A 1 82 ? -16.127 24.646 -23.104 1.00 60.22 82 LEU A O 1
ATOM 662 N N . ALA A 1 83 ? -16.325 22.409 -23.111 1.00 60.84 83 ALA A N 1
ATOM 663 C CA . ALA A 1 83 ? -17.224 22.345 -21.959 1.00 60.84 83 ALA A CA 1
ATOM 664 C C . ALA A 1 83 ? -16.607 22.913 -20.667 1.00 60.84 83 ALA A C 1
ATOM 666 O O . ALA A 1 83 ? -17.325 23.346 -19.767 1.00 60.84 83 ALA A O 1
ATOM 667 N N . LYS A 1 84 ? -15.272 22.916 -20.554 1.00 64.75 84 LYS A N 1
ATOM 668 C CA . LYS A 1 84 ? -14.548 23.394 -19.366 1.00 64.75 84 LYS A CA 1
ATOM 669 C C . LYS A 1 84 ? -14.010 24.821 -19.504 1.00 64.75 84 LYS A C 1
ATOM 671 O O . LYS A 1 84 ? -13.278 25.252 -18.613 1.00 64.75 84 LYS A O 1
ATOM 676 N N . GLY A 1 85 ? -14.377 25.552 -20.565 1.00 61.06 85 GLY A N 1
ATOM 677 C CA . GLY A 1 85 ? -14.122 26.993 -20.706 1.00 61.06 85 GLY A CA 1
ATOM 678 C C . GLY A 1 85 ? -12.644 27.385 -20.649 1.00 61.06 85 GLY A C 1
ATOM 679 O O . GLY A 1 85 ? -12.311 28.501 -20.258 1.00 61.06 85 GLY A O 1
ATOM 680 N N . ARG A 1 86 ? -11.738 26.461 -20.982 1.00 58.97 86 ARG A N 1
ATOM 681 C CA . ARG A 1 86 ? -10.290 26.685 -20.926 1.00 58.97 86 ARG A CA 1
ATOM 682 C C . ARG A 1 86 ? -9.710 26.802 -22.323 1.00 58.97 86 ARG A C 1
ATOM 684 O O . ARG A 1 86 ? -8.817 26.044 -22.674 1.00 58.97 86 ARG A O 1
ATOM 691 N N . GLU A 1 87 ? -10.172 27.785 -23.081 1.00 55.28 87 GLU A N 1
ATOM 692 C CA . GLU A 1 87 ? -9.373 28.324 -24.177 1.00 55.28 87 GLU A CA 1
ATOM 693 C C . GLU A 1 87 ? -9.258 29.837 -24.029 1.00 55.28 87 GLU A C 1
ATOM 695 O O . GLU A 1 87 ? -10.203 30.597 -24.207 1.00 55.28 87 GLU A O 1
ATOM 700 N N . GLY A 1 88 ? -8.057 30.256 -23.652 1.00 58.09 88 GLY A N 1
ATOM 701 C CA . GLY A 1 88 ? -7.601 31.629 -23.708 1.00 58.09 88 GLY A CA 1
ATOM 702 C C . GLY A 1 88 ? -6.088 31.624 -23.501 1.00 58.09 88 GLY A C 1
ATOM 703 O O . GLY A 1 88 ? -5.621 30.975 -22.557 1.00 58.09 88 GLY A O 1
ATOM 704 N N . PRO A 1 89 ? -5.295 32.277 -24.368 1.00 59.59 89 PRO A N 1
ATOM 705 C CA . PRO A 1 89 ? -3.869 32.421 -24.121 1.00 59.59 89 PRO A CA 1
ATOM 706 C C . PRO A 1 89 ? -3.684 33.155 -22.790 1.00 59.59 89 PRO A C 1
ATOM 708 O O . PRO A 1 89 ? -4.287 34.205 -22.560 1.00 59.59 89 PRO A O 1
ATOM 711 N N . ARG A 1 90 ? -2.867 32.589 -21.896 1.00 65.19 90 ARG A N 1
ATOM 712 C CA . ARG A 1 90 ? -2.388 33.320 -20.720 1.00 65.19 90 ARG A CA 1
ATOM 713 C C . ARG A 1 90 ? -1.528 34.472 -21.240 1.00 65.19 90 ARG A C 1
ATOM 715 O O . ARG A 1 90 ? -0.457 34.212 -21.782 1.00 65.19 90 ARG A O 1
ATOM 722 N N . LYS A 1 91 ? -2.064 35.693 -21.168 1.00 54.00 91 LYS A N 1
ATOM 723 C CA . LYS A 1 91 ? -1.289 36.927 -21.326 1.00 54.00 91 LYS A CA 1
ATOM 724 C C . LYS A 1 91 ? -0.275 37.055 -20.198 1.00 54.00 91 LYS A C 1
ATOM 726 O O . LYS A 1 91 ? -0.598 36.587 -19.082 1.00 54.00 91 LYS A O 1
#

Secondary structure (DSSP, 8-state):
----S-SSPPHHHHHHHHHHHHHH-TT-----SPTTSHHHHHHHHHHHHHHHS-TTSPP--------------S----HHHHHTT------